Protein AF-A0A7S3BNF1-F1 (afdb_monomer)

Structure (mmCIF, N/CA/C/O backbone):
data_AF-A0A7S3BNF1-F1
#
_entry.id   AF-A0A7S3BNF1-F1
#
loop_
_atom_site.group_PDB
_atom_site.id
_atom_site.type_symbol
_atom_site.label_atom_id
_atom_site.label_alt_id
_atom_site.label_comp_id
_atom_site.label_asym_id
_atom_site.label_entity_id
_atom_site.label_seq_id
_atom_site.pdbx_PDB_ins_code
_atom_site.Cartn_x
_atom_site.Cartn_y
_atom_site.Cartn_z
_atom_site.occupancy
_atom_site.B_iso_or_equiv
_atom_site.auth_seq_id
_atom_site.auth_comp_id
_atom_site.auth_asym_id
_atom_site.auth_atom_id
_atom_site.pdbx_PDB_model_num
ATOM 1 N N . SER A 1 1 ? 33.598 -40.759 -94.197 1.00 35.31 1 SER A N 1
ATOM 2 C CA . SER A 1 1 ? 33.383 -41.462 -92.916 1.00 35.31 1 SER A CA 1
ATOM 3 C C . SER A 1 1 ? 34.135 -40.706 -91.836 1.00 35.31 1 SER A C 1
ATOM 5 O O . SER A 1 1 ? 35.304 -40.443 -92.070 1.00 35.31 1 SER A O 1
ATOM 7 N N . LYS A 1 2 ? 33.430 -40.057 -90.890 1.00 39.25 2 LYS A N 1
ATOM 8 C CA . LYS A 1 2 ? 33.251 -40.501 -89.479 1.00 39.25 2 LYS A CA 1
ATOM 9 C C . LYS A 1 2 ? 34.610 -40.670 -88.780 1.00 39.25 2 LYS A C 1
ATOM 11 O O . LYS A 1 2 ? 35.411 -41.442 -89.279 1.00 39.25 2 LYS A O 1
ATOM 16 N N . ASP A 1 3 ? 34.979 -40.002 -87.692 1.00 37.88 3 ASP A N 1
ATOM 17 C CA . ASP A 1 3 ? 34.283 -39.672 -86.439 1.00 37.88 3 ASP A CA 1
ATOM 18 C C . ASP A 1 3 ? 35.285 -38.795 -85.632 1.00 37.88 3 ASP A C 1
ATOM 20 O O . ASP A 1 3 ? 36.490 -39.018 -85.738 1.00 37.88 3 ASP A O 1
ATOM 24 N N . GLY A 1 4 ? 34.874 -37.779 -84.870 1.00 33.75 4 GLY A N 1
ATOM 25 C CA . GLY A 1 4 ? 35.009 -37.869 -83.409 1.00 33.75 4 GLY A CA 1
ATOM 26 C C . GLY A 1 4 ? 35.624 -36.613 -82.762 1.00 33.75 4 GLY A C 1
ATOM 27 O O . GLY A 1 4 ? 36.724 -36.188 -83.100 1.00 33.75 4 GLY A O 1
ATOM 28 N N . GLU A 1 5 ? 34.869 -36.032 -81.832 1.00 44.78 5 GLU A N 1
ATOM 29 C CA . GLU A 1 5 ? 35.161 -34.878 -80.973 1.00 44.78 5 GLU A CA 1
ATOM 30 C C . GLU A 1 5 ? 36.490 -34.926 -80.203 1.00 44.78 5 GLU A C 1
ATOM 32 O O . GLU A 1 5 ? 36.938 -35.986 -79.770 1.00 44.78 5 GLU A O 1
ATOM 37 N N . ARG A 1 6 ? 37.016 -33.728 -79.896 1.00 42.75 6 ARG A N 1
ATOM 38 C CA . ARG A 1 6 ? 37.428 -33.314 -78.537 1.00 42.75 6 ARG A CA 1
ATOM 39 C C . ARG A 1 6 ? 37.666 -31.803 -78.506 1.00 42.75 6 ARG A C 1
ATOM 41 O O . ARG A 1 6 ? 38.732 -31.312 -78.865 1.00 42.75 6 ARG A O 1
ATOM 48 N N . HIS A 1 7 ? 36.654 -31.057 -78.070 1.00 43.31 7 HIS A N 1
ATOM 49 C CA . HIS A 1 7 ? 36.826 -29.669 -77.655 1.00 43.31 7 HIS A CA 1
ATOM 50 C C . HIS A 1 7 ? 37.509 -29.663 -76.282 1.00 43.31 7 HIS A C 1
ATOM 52 O O . HIS A 1 7 ? 36.915 -30.080 -75.290 1.00 43.31 7 HIS A O 1
ATOM 58 N N . PHE A 1 8 ? 38.759 -29.210 -76.215 1.00 41.44 8 PHE A N 1
ATOM 59 C CA . PHE A 1 8 ? 39.411 -28.918 -74.942 1.00 41.44 8 PHE A CA 1
ATOM 60 C C . PHE A 1 8 ? 38.988 -27.515 -74.505 1.00 41.44 8 PHE A C 1
ATOM 62 O O . PHE A 1 8 ? 39.508 -26.517 -74.998 1.00 41.44 8 PHE A O 1
ATOM 69 N N . ALA A 1 9 ? 38.017 -27.435 -73.596 1.00 44.41 9 ALA A N 1
ATOM 70 C CA . ALA A 1 9 ? 37.792 -26.219 -72.833 1.00 44.41 9 ALA A CA 1
ATOM 71 C C . ALA A 1 9 ? 38.945 -26.084 -71.832 1.00 44.41 9 ALA A C 1
ATOM 73 O O . ALA A 1 9 ? 39.075 -26.889 -70.910 1.00 44.41 9 ALA A O 1
ATOM 74 N N . VAL A 1 10 ? 39.802 -25.084 -72.031 1.00 41.88 10 VAL A N 1
ATOM 75 C CA . VAL A 1 10 ? 40.739 -24.640 -70.998 1.00 41.88 10 VAL A CA 1
ATOM 76 C C . VAL A 1 10 ? 39.886 -24.054 -69.874 1.00 41.88 10 VAL A C 1
ATOM 78 O O . VAL A 1 10 ? 39.426 -22.917 -69.965 1.00 41.88 10 VAL A O 1
ATOM 81 N N . LEU A 1 11 ? 39.614 -24.855 -68.842 1.00 43.41 11 LEU A N 1
ATOM 82 C CA . LEU A 1 11 ? 39.139 -24.348 -67.561 1.00 43.41 11 LEU A CA 1
ATOM 83 C C . LEU A 1 11 ? 40.261 -23.475 -66.996 1.00 43.41 11 LEU A C 1
ATOM 85 O O . LEU A 1 11 ? 41.259 -23.981 -66.489 1.00 43.41 11 LEU A O 1
ATOM 89 N N . LEU A 1 12 ? 40.116 -22.160 -67.151 1.00 50.16 12 LEU A N 1
ATOM 90 C CA . LEU A 1 12 ? 40.845 -21.202 -66.335 1.00 50.16 12 LEU A CA 1
ATOM 91 C C . LEU A 1 12 ? 40.464 -21.486 -64.883 1.00 50.16 12 LEU A C 1
ATOM 93 O O . LEU A 1 12 ? 39.298 -21.355 -64.507 1.00 50.16 12 LEU A O 1
ATOM 97 N N . ASP A 1 13 ? 41.452 -21.927 -64.112 1.00 50.56 13 ASP A N 1
ATOM 98 C CA . ASP A 1 13 ? 41.363 -22.052 -62.663 1.00 50.56 13 ASP A CA 1
ATOM 99 C C . ASP A 1 13 ? 40.776 -20.742 -62.099 1.00 50.56 13 ASP A C 1
ATOM 101 O O . ASP A 1 13 ? 41.213 -19.660 -62.522 1.00 50.56 13 ASP A O 1
ATOM 105 N N . PRO A 1 14 ? 39.758 -20.779 -61.219 1.00 53.38 14 PRO A N 1
ATOM 106 C CA . PRO A 1 14 ? 39.259 -19.569 -60.590 1.00 53.38 14 PRO A CA 1
ATOM 107 C C . PRO A 1 14 ? 40.427 -18.897 -59.872 1.00 53.38 14 PRO A C 1
ATOM 109 O O . PRO A 1 14 ? 41.018 -19.477 -58.962 1.00 53.38 14 PRO A O 1
ATOM 112 N N . GLY A 1 15 ? 40.773 -17.677 -60.290 1.00 50.81 15 GLY A N 1
ATOM 113 C CA . GLY A 1 15 ? 41.781 -16.890 -59.592 1.00 50.81 15 GLY A CA 1
ATOM 114 C C . GLY A 1 15 ? 41.461 -16.849 -58.091 1.00 50.81 15 GLY A C 1
ATOM 115 O O . GLY A 1 15 ? 40.277 -16.819 -57.730 1.00 50.81 15 GLY A O 1
ATOM 116 N N . PRO A 1 16 ? 42.479 -16.882 -57.212 1.00 61.06 16 PRO A N 1
ATOM 117 C CA . PRO A 1 16 ? 42.259 -16.884 -55.774 1.00 61.06 16 PRO A CA 1
ATOM 118 C C . PRO A 1 16 ? 41.326 -15.729 -55.384 1.00 61.06 16 PRO A C 1
ATOM 120 O O . PRO A 1 16 ? 41.409 -14.652 -55.987 1.00 61.06 16 PRO A O 1
ATOM 123 N N . PRO A 1 17 ? 40.423 -15.938 -54.406 1.00 63.03 17 PRO A N 1
ATOM 124 C CA . PRO A 1 17 ? 39.493 -14.904 -53.985 1.00 63.03 17 PRO A CA 1
ATOM 125 C C . PRO A 1 17 ? 40.268 -13.628 -53.630 1.00 63.03 17 PRO A C 1
ATOM 127 O O . PRO A 1 17 ? 41.373 -13.720 -53.080 1.00 63.03 17 PRO A O 1
ATOM 130 N N . PRO A 1 18 ? 39.724 -12.438 -53.950 1.00 68.56 18 PRO A N 1
ATOM 131 C CA . PRO A 1 18 ? 40.373 -11.186 -53.600 1.00 68.56 18 PRO A CA 1
ATOM 132 C C . PRO A 1 18 ? 40.682 -11.176 -52.096 1.00 68.56 18 PRO A C 1
ATOM 134 O O . PRO A 1 18 ? 39.874 -11.678 -51.306 1.00 68.56 18 PRO A O 1
ATOM 137 N N . PRO A 1 19 ? 41.844 -10.639 -51.682 1.00 67.56 19 PRO A N 1
ATOM 138 C CA . PRO A 1 19 ? 42.188 -10.569 -50.273 1.00 67.56 19 PRO A CA 1
ATOM 139 C C . PRO A 1 19 ? 41.071 -9.840 -49.510 1.00 67.56 19 PRO A C 1
ATOM 141 O O . PRO A 1 19 ? 40.537 -8.847 -50.016 1.00 67.56 19 PRO A O 1
ATOM 144 N N . PRO A 1 20 ? 40.694 -10.325 -48.314 1.00 65.31 20 PRO A N 1
ATOM 145 C CA . PRO A 1 20 ? 39.643 -9.706 -47.522 1.00 65.31 20 PRO A CA 1
ATOM 146 C C . PRO A 1 20 ? 39.976 -8.231 -47.288 1.00 65.31 20 PRO A C 1
ATOM 148 O O . PRO A 1 20 ? 41.118 -7.882 -46.978 1.00 65.31 20 PRO A O 1
ATOM 151 N N . HIS A 1 21 ? 38.976 -7.363 -47.468 1.00 58.91 21 HIS A N 1
ATOM 152 C CA . HIS A 1 21 ? 39.130 -5.933 -47.230 1.00 58.91 21 HIS A CA 1
ATOM 153 C C . HIS A 1 21 ? 39.711 -5.700 -45.826 1.00 58.91 21 HIS A C 1
ATOM 155 O O . HIS A 1 21 ? 39.229 -6.310 -44.865 1.00 58.91 21 HIS A O 1
ATOM 161 N N . PRO A 1 22 ? 40.729 -4.829 -45.678 1.00 61.38 22 PRO A N 1
ATOM 162 C CA . PRO A 1 22 ? 41.241 -4.492 -44.362 1.00 61.38 22 PRO A CA 1
ATOM 163 C C . PRO A 1 22 ? 40.111 -3.879 -43.523 1.00 61.38 22 PRO A C 1
ATOM 165 O O . PRO A 1 22 ? 39.296 -3.119 -44.059 1.00 61.38 22 PRO A O 1
ATOM 168 N N . PRO A 1 23 ? 40.044 -4.194 -42.218 1.00 55.22 23 PRO A N 1
ATOM 169 C CA . PRO A 1 23 ? 39.012 -3.653 -41.351 1.00 55.22 23 PRO A CA 1
ATOM 170 C C . PRO A 1 23 ? 39.066 -2.116 -41.352 1.00 55.22 23 PRO A C 1
ATOM 172 O O . PRO A 1 23 ? 40.158 -1.536 -41.441 1.00 55.22 23 PRO A O 1
ATOM 175 N N . PRO A 1 24 ? 37.909 -1.436 -41.262 1.00 52.25 24 PRO A N 1
ATOM 176 C CA . PRO A 1 24 ? 37.870 0.015 -41.166 1.00 52.25 24 PRO A CA 1
ATOM 177 C C . PRO A 1 24 ? 38.714 0.478 -39.976 1.00 52.25 24 PRO A C 1
ATOM 179 O O . PRO A 1 24 ? 38.681 -0.113 -38.895 1.00 52.25 24 PRO A O 1
ATOM 182 N N . ARG A 1 25 ? 39.512 1.531 -40.191 1.00 49.78 25 ARG A N 1
ATOM 183 C CA . ARG A 1 25 ? 40.350 2.104 -39.131 1.00 49.78 25 ARG A CA 1
ATOM 184 C C . ARG A 1 25 ? 39.442 2.603 -38.000 1.00 49.78 25 ARG A C 1
ATOM 186 O O . ARG A 1 25 ? 38.430 3.238 -38.301 1.00 49.78 25 ARG A O 1
ATOM 193 N N . PRO A 1 26 ? 39.795 2.362 -36.726 1.00 52.53 26 PRO A N 1
ATOM 194 C CA . PRO A 1 26 ? 39.021 2.889 -35.615 1.00 52.53 26 PRO A CA 1
ATOM 195 C C . PRO A 1 26 ? 38.987 4.427 -35.676 1.00 52.53 26 PRO A C 1
ATOM 197 O O . PRO A 1 26 ? 39.979 5.048 -36.082 1.00 52.53 26 PRO A O 1
ATOM 200 N N . PRO A 1 27 ? 37.859 5.057 -35.305 1.00 52.62 27 PRO A N 1
ATOM 201 C CA . PRO A 1 27 ? 37.751 6.508 -35.246 1.00 52.62 27 PRO A CA 1
ATOM 202 C C . PRO A 1 27 ? 38.826 7.089 -34.316 1.00 52.62 27 PRO A C 1
ATOM 204 O O . PRO A 1 27 ? 39.094 6.568 -33.238 1.00 52.62 27 PRO A O 1
ATOM 207 N N . ARG A 1 28 ? 3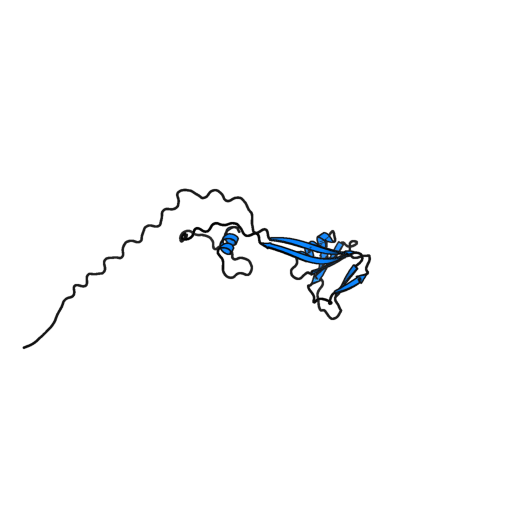9.466 8.177 -34.763 1.00 52.09 28 ARG A N 1
ATOM 208 C CA . ARG A 1 28 ? 40.627 8.808 -34.105 1.00 52.09 28 ARG A CA 1
ATOM 209 C C . ARG A 1 28 ? 40.316 9.492 -32.772 1.00 52.09 28 ARG A C 1
ATOM 211 O O . ARG A 1 28 ? 41.254 9.871 -32.079 1.00 52.09 28 ARG A O 1
ATOM 218 N N . ASN A 1 29 ? 39.042 9.649 -32.427 1.00 49.47 29 ASN A N 1
ATOM 219 C CA . ASN A 1 29 ? 38.628 10.354 -31.224 1.00 49.47 29 ASN A CA 1
ATOM 220 C C . ASN A 1 29 ? 37.922 9.381 -30.277 1.00 49.47 29 ASN A C 1
ATOM 222 O O . ASN A 1 29 ? 36.912 8.795 -30.681 1.00 49.47 29 ASN A O 1
ATOM 226 N N . PRO A 1 30 ? 38.412 9.206 -29.036 1.00 52.94 30 PRO A N 1
ATOM 227 C CA . PRO A 1 30 ? 37.603 8.580 -28.007 1.00 52.94 30 PRO A CA 1
ATOM 228 C C . PRO A 1 30 ? 36.340 9.434 -27.806 1.00 52.94 30 PRO A C 1
ATOM 230 O O . PRO A 1 30 ? 36.432 10.668 -27.842 1.00 52.94 30 PRO A O 1
ATOM 233 N N . PRO A 1 31 ? 35.158 8.818 -27.637 1.00 52.66 31 PRO A N 1
ATOM 234 C CA . PRO A 1 31 ? 33.967 9.564 -27.272 1.00 52.66 31 PRO A CA 1
ATOM 235 C C . PRO A 1 31 ? 34.227 10.326 -25.960 1.00 52.66 31 PRO A C 1
ATOM 237 O O . PRO A 1 31 ? 34.982 9.838 -25.111 1.00 52.66 31 PRO A O 1
ATOM 240 N N . PRO A 1 32 ? 33.651 11.530 -25.789 1.00 49.31 32 PRO A N 1
ATOM 241 C CA . PRO A 1 32 ? 33.735 12.252 -24.526 1.00 49.31 32 PRO A CA 1
ATOM 242 C C . PRO A 1 32 ? 33.240 11.363 -23.371 1.00 49.31 32 PRO A C 1
ATOM 244 O O . PRO A 1 32 ? 32.378 10.507 -23.593 1.00 49.31 32 PRO A O 1
ATOM 247 N N . PRO A 1 33 ? 33.780 11.531 -22.148 1.00 43.16 33 PRO A N 1
ATOM 248 C CA . PRO A 1 33 ? 33.353 10.747 -20.998 1.00 43.16 33 PRO A CA 1
ATOM 249 C C . PRO A 1 33 ? 31.843 10.898 -20.807 1.00 43.16 33 PRO A C 1
ATOM 251 O O . PRO A 1 33 ? 31.310 12.010 -20.823 1.00 43.16 33 PRO A O 1
ATOM 254 N N . LEU A 1 34 ? 31.165 9.758 -20.672 1.00 45.84 34 LEU A N 1
ATOM 255 C CA . LEU A 1 34 ? 29.726 9.690 -20.452 1.00 45.84 34 LEU A CA 1
ATOM 256 C C . LEU A 1 34 ? 29.359 10.496 -19.191 1.00 45.84 34 LEU A C 1
ATOM 258 O O . LEU A 1 34 ? 30.054 10.372 -18.176 1.00 45.84 34 LEU A O 1
ATOM 262 N N . PRO A 1 35 ? 28.289 11.313 -19.223 1.00 41.09 35 PRO A N 1
ATOM 263 C CA . PRO A 1 35 ? 27.740 11.912 -18.015 1.00 41.09 35 PRO A CA 1
ATOM 264 C C . PRO A 1 35 ? 27.411 10.814 -17.002 1.00 41.09 35 PRO A C 1
ATOM 266 O O . PRO A 1 35 ? 26.814 9.797 -17.349 1.00 41.09 35 PRO A O 1
ATOM 269 N N . ALA A 1 36 ? 27.813 11.017 -15.750 1.00 45.62 36 ALA A N 1
ATOM 270 C CA . ALA A 1 36 ? 27.543 10.073 -14.680 1.00 45.62 36 ALA A CA 1
ATOM 271 C C . ALA A 1 36 ? 26.027 9.914 -14.451 1.00 45.62 36 ALA A C 1
ATOM 273 O O . ALA A 1 36 ? 25.341 10.878 -14.120 1.00 45.62 36 ALA A O 1
ATOM 274 N N . ALA A 1 37 ? 25.565 8.671 -14.592 1.00 50.62 37 ALA A N 1
ATOM 275 C CA . ALA A 1 37 ? 24.401 8.065 -13.951 1.00 50.62 37 ALA A CA 1
ATOM 276 C C . ALA A 1 37 ? 23.071 8.842 -14.010 1.00 50.62 37 ALA A C 1
ATOM 278 O O . ALA A 1 37 ? 22.697 9.557 -13.079 1.00 50.62 37 ALA A O 1
ATOM 279 N N . LEU A 1 38 ? 22.266 8.547 -15.031 1.00 48.94 38 LEU A N 1
ATOM 280 C CA . LEU A 1 38 ? 20.809 8.653 -14.946 1.00 48.94 38 LEU A CA 1
ATOM 281 C C . LEU A 1 38 ? 20.191 7.356 -15.468 1.00 48.94 38 LEU A C 1
ATOM 283 O O . LEU A 1 38 ? 19.560 7.331 -16.521 1.00 48.94 38 LEU A O 1
ATOM 287 N N . GLY A 1 39 ? 20.372 6.300 -14.669 1.00 41.31 39 GLY A N 1
ATOM 288 C CA . GLY A 1 39 ? 19.639 5.047 -14.805 1.00 41.31 39 GLY A CA 1
ATOM 289 C C . GLY A 1 39 ? 18.139 5.266 -14.919 1.00 41.31 39 GLY A C 1
ATOM 290 O O . GLY A 1 39 ? 17.627 6.321 -14.539 1.00 41.31 39 GLY A O 1
ATOM 291 N N . ILE A 1 40 ? 17.433 4.245 -15.411 1.00 42.34 40 ILE A N 1
ATOM 292 C CA . ILE A 1 40 ? 15.967 4.193 -15.447 1.00 42.34 40 ILE A CA 1
ATOM 293 C C . ILE A 1 40 ? 15.430 4.523 -14.048 1.00 42.34 40 ILE A C 1
ATOM 295 O O . ILE A 1 40 ? 15.322 3.657 -13.177 1.00 42.34 40 ILE A O 1
ATOM 299 N N . LYS A 1 41 ? 15.088 5.791 -13.818 1.00 45.00 41 LYS A N 1
ATOM 300 C CA . LYS A 1 41 ? 14.344 6.215 -12.641 1.00 45.00 41 LYS A CA 1
ATOM 301 C C . LYS A 1 41 ? 12.907 5.830 -12.922 1.00 45.00 41 LYS A C 1
ATOM 303 O O . LYS A 1 41 ? 12.193 6.551 -13.617 1.00 45.00 41 LYS A O 1
ATOM 308 N N . SER A 1 42 ? 12.535 4.648 -12.439 1.00 47.03 42 SER A N 1
ATOM 309 C CA . SER A 1 42 ? 11.132 4.298 -12.258 1.00 47.03 42 SER A CA 1
ATOM 310 C C . SER A 1 42 ? 10.639 5.170 -11.109 1.00 47.03 42 SER A C 1
ATOM 312 O O . SER A 1 42 ? 10.831 4.825 -9.944 1.00 47.03 42 SER A O 1
ATOM 314 N N . ASP A 1 43 ? 10.127 6.356 -11.433 1.00 53.34 43 ASP A N 1
ATOM 315 C CA . ASP A 1 43 ? 9.489 7.212 -10.438 1.00 53.34 43 ASP A CA 1
ATOM 316 C C . ASP A 1 43 ? 8.089 6.642 -10.219 1.00 53.34 43 ASP A C 1
ATOM 318 O O . ASP A 1 43 ? 7.184 6.809 -11.044 1.00 53.34 43 ASP A O 1
ATOM 322 N N . THR A 1 44 ? 7.980 5.803 -9.190 1.00 57.31 44 THR A N 1
ATOM 323 C CA . THR A 1 44 ? 6.726 5.153 -8.818 1.00 57.31 44 THR A CA 1
ATOM 324 C C . THR A 1 44 ? 6.054 6.076 -7.821 1.00 57.31 44 THR A C 1
ATOM 326 O O . THR A 1 44 ? 6.416 6.099 -6.646 1.00 57.31 44 THR A O 1
ATOM 329 N N . HIS A 1 45 ? 5.098 6.870 -8.297 1.00 69.38 45 HIS A N 1
ATOM 330 C CA . HIS A 1 45 ? 4.296 7.701 -7.408 1.00 69.38 45 HIS A CA 1
ATOM 331 C C . HIS A 1 45 ? 3.291 6.806 -6.681 1.00 69.38 45 HIS A C 1
ATOM 333 O O . HIS A 1 45 ? 2.303 6.355 -7.270 1.00 69.38 45 HIS A O 1
ATOM 3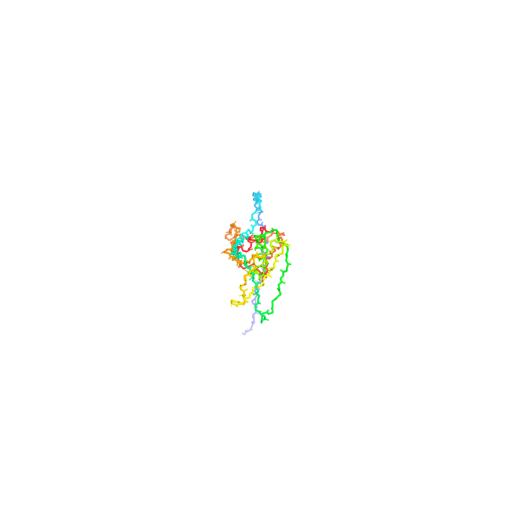39 N N . ILE A 1 46 ? 3.608 6.512 -5.419 1.00 83.12 46 ILE A N 1
ATOM 340 C CA . ILE A 1 46 ? 2.746 5.799 -4.481 1.00 83.12 46 ILE A CA 1
ATOM 341 C C . ILE A 1 46 ? 1.931 6.857 -3.742 1.00 83.12 46 ILE A C 1
ATOM 343 O O . ILE A 1 46 ? 2.462 7.573 -2.893 1.00 83.12 46 ILE A O 1
ATOM 347 N N . ASP A 1 47 ? 0.652 6.951 -4.081 1.00 86.38 47 ASP A N 1
ATOM 348 C CA . ASP A 1 47 ? -0.317 7.743 -3.337 1.00 86.38 47 ASP A CA 1
ATOM 349 C C . ASP A 1 47 ? -1.148 6.801 -2.464 1.00 86.38 47 ASP A C 1
ATOM 351 O O . ASP A 1 47 ? -1.473 5.690 -2.881 1.00 86.38 47 ASP A O 1
ATOM 355 N N . CYS A 1 48 ? -1.515 7.230 -1.259 1.00 91.00 48 CYS A N 1
ATOM 356 C CA . CYS A 1 48 ? -2.391 6.454 -0.385 1.00 91.00 48 CYS A CA 1
ATOM 357 C C . CYS A 1 48 ? -3.562 7.296 0.094 1.00 91.00 48 CYS A C 1
ATOM 359 O O . CYS A 1 48 ? -3.407 8.465 0.448 1.00 91.00 48 CYS A O 1
ATOM 361 N N . GLU A 1 49 ? -4.732 6.673 0.109 1.00 94.00 49 GLU A N 1
ATOM 362 C CA . GLU A 1 49 ? -5.913 7.195 0.778 1.00 94.00 49 GLU A CA 1
ATOM 363 C C . GLU A 1 49 ? -5.950 6.624 2.193 1.00 94.00 49 GLU A C 1
ATOM 365 O O . GLU A 1 49 ? -5.831 5.411 2.361 1.00 94.00 49 GLU A O 1
ATOM 370 N N . PHE A 1 50 ? -6.075 7.493 3.194 1.00 94.75 50 PHE A N 1
ATOM 371 C CA . PHE A 1 50 ? -6.069 7.114 4.604 1.00 94.75 50 PHE A CA 1
ATOM 372 C C . PHE A 1 50 ? -7.469 7.247 5.196 1.00 94.75 50 PHE A C 1
ATOM 374 O O . PHE A 1 50 ? -8.182 8.215 4.930 1.00 94.75 50 PHE A O 1
ATOM 381 N N . PHE A 1 51 ? -7.827 6.285 6.036 1.00 95.38 51 PHE A N 1
ATOM 382 C CA . PHE A 1 51 ? -9.078 6.218 6.771 1.00 95.38 51 PHE A CA 1
ATOM 383 C C . PHE A 1 51 ? -8.734 6.133 8.259 1.00 95.38 51 PHE A C 1
ATOM 385 O O . PHE A 1 51 ? -8.344 5.077 8.761 1.00 95.38 51 PHE A O 1
ATOM 392 N N . GLU A 1 52 ? -8.821 7.267 8.952 1.00 94.56 52 GLU A N 1
ATOM 393 C CA . GLU A 1 52 ? -8.613 7.325 10.401 1.00 94.56 52 GLU A CA 1
ATOM 394 C C . GLU A 1 52 ? -9.697 6.533 11.141 1.00 94.56 52 GLU A C 1
ATOM 396 O O . GLU A 1 52 ? -10.804 6.334 10.630 1.00 94.56 52 GLU A O 1
ATOM 401 N N . GLU A 1 53 ? -9.359 6.062 12.341 1.00 94.88 53 GLU A N 1
ATOM 402 C CA . GLU A 1 53 ? -10.257 5.308 13.221 1.00 94.88 53 GLU A CA 1
ATOM 403 C C . GLU A 1 53 ? -10.940 4.117 12.522 1.00 94.88 53 GLU A C 1
ATOM 405 O O . GLU A 1 53 ? -12.106 3.788 12.777 1.00 94.88 53 GLU A O 1
ATOM 410 N N . THR A 1 54 ? -10.215 3.482 11.600 1.00 95.50 54 THR A N 1
ATOM 411 C CA . THR A 1 54 ? -10.728 2.433 10.720 1.00 95.50 54 THR A CA 1
ATOM 412 C C . THR A 1 54 ? -9.783 1.241 10.710 1.00 95.50 54 THR A C 1
ATOM 414 O O . THR A 1 54 ? -8.561 1.385 10.673 1.00 95.50 54 THR A O 1
ATOM 417 N N . ASP A 1 55 ? -10.368 0.050 10.709 1.00 94.38 55 ASP A N 1
ATOM 418 C CA . ASP A 1 55 ? -9.704 -1.230 10.505 1.00 94.38 55 ASP A CA 1
ATOM 419 C C . ASP A 1 55 ? -10.230 -1.884 9.223 1.00 94.38 55 ASP A C 1
ATOM 421 O O . ASP A 1 55 ? -11.434 -1.851 8.938 1.00 94.38 55 ASP A O 1
ATOM 425 N N . PHE A 1 56 ? -9.326 -2.473 8.442 1.00 93.56 56 PHE A N 1
ATOM 426 C CA . PHE A 1 56 ? -9.678 -3.289 7.289 1.00 93.56 56 PHE A CA 1
ATOM 427 C C . PHE A 1 56 ? -9.482 -4.758 7.628 1.00 93.56 56 PHE A C 1
ATOM 429 O O . PHE A 1 56 ? -8.374 -5.219 7.877 1.00 93.56 56 PHE A O 1
ATOM 436 N N . SER A 1 57 ? -10.575 -5.501 7.545 1.00 90.62 57 SER A N 1
ATOM 437 C CA . SER A 1 57 ? -10.598 -6.943 7.733 1.00 90.62 57 SER A CA 1
ATOM 438 C C . SER A 1 57 ? -11.082 -7.620 6.455 1.00 90.62 57 SER A C 1
ATOM 440 O O . SER A 1 57 ? -11.955 -7.107 5.758 1.00 90.62 57 SER A O 1
ATOM 442 N N . LEU A 1 58 ? -10.560 -8.797 6.140 1.00 89.56 58 LEU A N 1
ATOM 443 C CA . LEU A 1 58 ? -11.068 -9.623 5.048 1.00 89.56 58 LEU A CA 1
ATOM 444 C C . LEU A 1 58 ? -12.287 -10.434 5.494 1.00 89.56 58 LEU A C 1
ATOM 446 O O . LEU A 1 58 ? -12.393 -10.856 6.648 1.00 89.56 58 LEU A O 1
ATOM 450 N N . LYS A 1 59 ? -13.220 -10.677 4.569 1.00 88.56 59 LYS A N 1
ATOM 451 C CA . LYS A 1 59 ? -14.317 -11.627 4.797 1.00 88.56 59 LYS A CA 1
ATOM 452 C C . LYS A 1 59 ? -13.764 -13.023 5.090 1.00 88.56 59 LYS A C 1
ATOM 454 O O . LYS A 1 59 ? -12.800 -13.453 4.469 1.00 88.56 59 LYS A O 1
ATOM 459 N N . ALA A 1 60 ? -14.447 -13.761 5.965 1.00 80.81 60 ALA A N 1
ATOM 460 C CA . ALA A 1 60 ? -14.033 -15.096 6.416 1.00 80.81 60 ALA A CA 1
ATOM 461 C C . ALA A 1 60 ? -13.897 -16.149 5.295 1.00 80.81 60 ALA A C 1
ATOM 463 O O . ALA A 1 60 ? -13.279 -17.187 5.494 1.00 80.81 60 ALA A O 1
ATOM 464 N N . GLU A 1 61 ? -14.494 -15.896 4.133 1.00 81.56 61 GLU A N 1
ATOM 465 C CA . GLU A 1 61 ? -14.441 -16.753 2.942 1.00 81.56 61 GLU A CA 1
ATOM 466 C C . GLU A 1 61 ? -13.202 -16.518 2.061 1.00 81.56 61 GLU A C 1
ATOM 468 O O . GLU A 1 61 ? -13.004 -17.227 1.075 1.00 81.56 61 GLU A O 1
ATOM 473 N N . VAL A 1 62 ? -12.368 -15.532 2.403 1.00 83.38 62 VAL A N 1
ATOM 474 C CA . VAL A 1 62 ? -11.147 -15.194 1.670 1.00 83.38 62 VAL A CA 1
ATOM 475 C C . VAL A 1 62 ? -9.940 -15.765 2.404 1.00 83.38 62 VAL A C 1
ATOM 477 O O . VAL A 1 62 ? -9.539 -15.258 3.448 1.00 83.38 62 VAL A O 1
ATOM 480 N N . ASP A 1 63 ? -9.339 -16.801 1.821 1.00 76.56 63 ASP A N 1
ATOM 481 C CA . ASP A 1 63 ? -8.043 -17.328 2.252 1.00 76.56 63 ASP A CA 1
ATOM 482 C C . ASP A 1 63 ? -6.933 -16.388 1.768 1.00 76.56 63 ASP A C 1
AT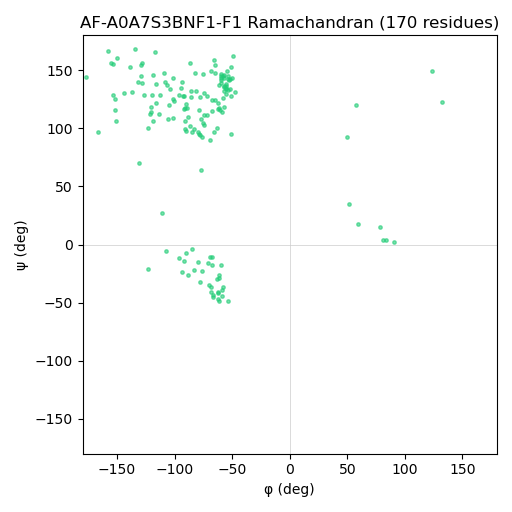OM 484 O O . ASP A 1 63 ? -6.461 -16.461 0.630 1.00 76.56 63 ASP A O 1
ATOM 488 N N . ALA A 1 64 ? -6.562 -15.444 2.623 1.00 78.25 64 ALA A N 1
ATOM 489 C CA . ALA A 1 64 ? -5.511 -14.478 2.360 1.00 78.25 64 ALA A CA 1
ATOM 490 C C . ALA A 1 64 ? -4.642 -14.309 3.603 1.00 78.25 64 ALA A C 1
ATOM 492 O O . ALA A 1 64 ? -5.131 -14.115 4.715 1.00 78.25 64 ALA A O 1
ATOM 493 N N . GLU A 1 65 ? -3.334 -14.384 3.388 1.00 80.44 65 GLU A N 1
ATOM 494 C CA . GLU A 1 65 ? -2.346 -14.238 4.445 1.00 80.44 65 GLU A CA 1
ATOM 495 C C . GLU A 1 65 ? -1.975 -12.762 4.588 1.00 80.44 65 GLU A C 1
ATOM 497 O O . GLU A 1 65 ? -1.455 -12.140 3.656 1.00 80.44 65 GLU A O 1
ATOM 502 N N . TYR A 1 66 ? -2.266 -12.202 5.760 1.00 86.12 66 TYR A N 1
ATOM 503 C CA . TYR A 1 66 ? -1.767 -10.891 6.149 1.00 86.12 66 TYR A CA 1
ATOM 504 C C . TYR A 1 66 ? -0.260 -10.958 6.371 1.00 86.12 66 TYR A C 1
ATOM 506 O O . TYR A 1 66 ? 0.273 -11.983 6.798 1.00 86.12 66 TYR A O 1
ATOM 514 N N . ALA A 1 67 ? 0.431 -9.853 6.112 1.00 87.81 67 ALA A N 1
ATOM 515 C CA . ALA A 1 67 ? 1.839 -9.744 6.453 1.00 87.81 67 ALA A CA 1
ATOM 516 C C . ALA A 1 67 ? 2.076 -8.586 7.414 1.00 87.81 67 ALA A C 1
ATOM 518 O O . ALA A 1 67 ? 1.880 -7.427 7.048 1.00 87.81 67 ALA A O 1
ATOM 519 N N . ASP A 1 68 ? 2.570 -8.912 8.602 1.00 91.69 68 ASP A N 1
ATOM 520 C CA . ASP A 1 68 ? 2.888 -7.927 9.627 1.00 91.69 68 ASP A CA 1
ATOM 521 C C . ASP A 1 68 ? 4.298 -7.376 9.427 1.00 91.69 68 ASP A C 1
ATOM 523 O O . ASP A 1 68 ? 5.274 -8.109 9.240 1.00 91.69 68 ASP A O 1
ATOM 527 N N . MET A 1 69 ? 4.400 -6.056 9.474 1.00 92.44 69 MET A N 1
ATOM 528 C CA . MET A 1 69 ? 5.625 -5.287 9.323 1.00 92.44 69 MET A CA 1
ATOM 529 C C . MET A 1 69 ? 5.694 -4.217 10.413 1.00 92.44 69 MET A C 1
ATOM 531 O O . MET A 1 69 ? 4.713 -3.921 11.092 1.00 92.44 69 MET A O 1
ATOM 535 N N . GLN A 1 70 ? 6.862 -3.601 10.555 1.00 95.25 70 GLN A N 1
ATOM 536 C CA . GLN A 1 70 ? 7.056 -2.439 11.417 1.00 95.25 70 GLN A CA 1
ATOM 537 C C . GLN A 1 70 ? 7.145 -1.170 10.572 1.00 95.25 70 GLN A C 1
ATOM 539 O O . GLN A 1 70 ? 7.846 -1.152 9.557 1.00 95.25 70 GLN A O 1
ATOM 544 N N . ALA A 1 71 ? 6.430 -0.124 10.984 1.00 94.19 71 ALA A N 1
ATOM 545 C CA . ALA A 1 71 ? 6.419 1.170 10.315 1.00 94.19 71 ALA A CA 1
ATOM 546 C C . ALA A 1 71 ? 6.316 2.321 11.326 1.00 94.19 71 ALA A C 1
ATOM 548 O O . ALA A 1 71 ? 5.425 2.374 12.167 1.00 94.19 71 ALA A O 1
ATOM 549 N N . ASP A 1 72 ? 7.188 3.316 11.198 1.00 91.19 72 ASP A N 1
ATOM 550 C CA . ASP A 1 72 ? 7.210 4.452 12.133 1.00 91.19 72 ASP A CA 1
ATOM 551 C C . ASP A 1 72 ? 6.002 5.395 11.980 1.00 91.19 72 ASP A C 1
ATOM 553 O O . ASP A 1 72 ? 5.754 6.224 12.849 1.00 91.19 72 ASP A O 1
ATOM 557 N N . SER A 1 73 ? 5.273 5.296 10.863 1.00 93.56 73 SER A N 1
ATOM 558 C C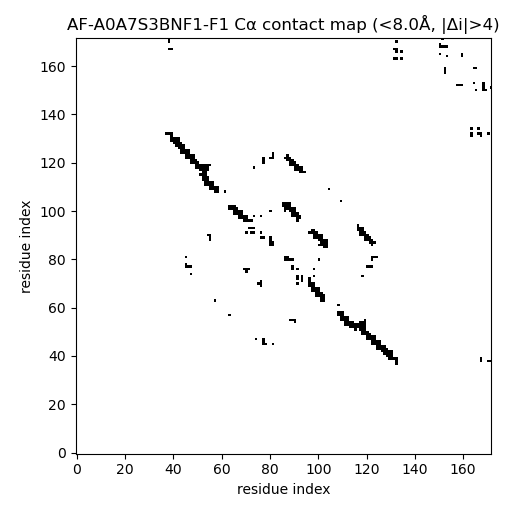A . SER A 1 73 ? 4.072 6.086 10.566 1.00 93.56 73 SER A CA 1
ATOM 559 C C . SER A 1 73 ? 3.183 5.392 9.534 1.00 93.56 73 SER A C 1
ATOM 561 O O . SER A 1 73 ? 3.633 4.514 8.788 1.00 93.56 73 SER A O 1
ATOM 563 N N . GLU A 1 74 ? 1.949 5.867 9.400 1.00 91.69 74 GLU A N 1
ATOM 564 C CA . GLU A 1 74 ? 0.993 5.456 8.374 1.00 91.69 74 GLU A CA 1
ATOM 565 C C . GLU A 1 74 ? 1.543 5.682 6.956 1.00 91.69 74 GLU A C 1
ATOM 567 O O . GLU A 1 74 ? 1.370 4.845 6.070 1.00 91.69 74 GLU A O 1
ATOM 572 N N . LYS A 1 75 ? 2.302 6.767 6.743 1.00 92.88 75 LYS A N 1
ATOM 573 C CA . LYS A 1 75 ? 2.973 7.048 5.463 1.00 92.88 75 LYS A CA 1
ATOM 574 C C . LYS A 1 75 ? 4.092 6.056 5.165 1.00 92.88 75 LYS A C 1
ATOM 576 O O . LYS A 1 75 ? 4.284 5.676 4.010 1.00 92.88 75 LYS A O 1
ATOM 581 N N . HIS A 1 76 ? 4.823 5.626 6.191 1.00 93.19 76 HIS A N 1
ATOM 582 C CA . HIS A 1 76 ? 5.834 4.587 6.030 1.00 93.19 76 HIS A CA 1
ATOM 583 C C . HIS A 1 76 ? 5.160 3.247 5.680 1.00 93.19 76 HIS A C 1
ATOM 585 O O . HIS A 1 76 ? 5.568 2.604 4.715 1.00 93.19 76 HIS A O 1
ATOM 591 N N . CYS A 1 77 ? 4.063 2.889 6.356 1.00 94.50 77 CYS A N 1
ATOM 592 C CA . CYS A 1 77 ? 3.276 1.688 6.054 1.00 94.50 77 CYS A CA 1
ATOM 593 C C . CYS A 1 77 ? 2.737 1.690 4.608 1.00 94.50 77 CYS A C 1
ATOM 595 O O . CYS A 1 77 ? 2.910 0.720 3.869 1.00 94.50 77 CYS A O 1
ATOM 597 N N . CYS A 1 78 ? 2.205 2.829 4.158 1.00 93.44 78 CYS A N 1
ATOM 598 C CA . CYS A 1 78 ? 1.805 3.075 2.771 1.00 93.44 78 CYS A CA 1
ATOM 599 C C . CYS A 1 78 ? 2.938 2.802 1.764 1.00 93.44 78 CYS A C 1
ATOM 601 O O . CYS A 1 78 ? 2.740 2.089 0.781 1.00 93.44 78 CYS A O 1
ATOM 603 N N . SER A 1 79 ? 4.142 3.328 2.016 1.00 90.62 79 SER A N 1
ATOM 604 C CA . SER A 1 79 ? 5.309 3.112 1.149 1.00 90.62 79 SER A CA 1
ATOM 605 C C . SER A 1 79 ? 5.711 1.633 1.075 1.00 90.62 79 SER A C 1
ATOM 607 O O . SER A 1 79 ? 5.994 1.104 -0.004 1.00 90.62 79 SER A O 1
ATOM 609 N N . ILE A 1 80 ? 5.673 0.928 2.211 1.00 91.19 80 ILE A N 1
ATOM 610 C CA . ILE A 1 80 ? 5.945 -0.515 2.268 1.00 91.19 80 ILE A CA 1
ATOM 611 C C . ILE A 1 80 ? 4.910 -1.278 1.430 1.00 91.19 80 ILE A C 1
ATOM 613 O O . ILE A 1 80 ? 5.287 -2.115 0.611 1.00 91.19 80 ILE A O 1
ATOM 617 N N . CYS A 1 81 ? 3.619 -0.970 1.580 1.00 90.75 81 CYS A N 1
ATOM 618 C CA . CYS A 1 81 ? 2.576 -1.604 0.777 1.00 90.75 81 CYS A CA 1
ATOM 619 C C . CYS A 1 81 ? 2.764 -1.306 -0.719 1.00 90.75 81 CYS A C 1
ATOM 621 O O . CYS A 1 81 ? 2.817 -2.228 -1.525 1.00 90.75 81 CYS A O 1
ATOM 623 N N . GLY A 1 82 ? 2.980 -0.046 -1.106 1.00 88.19 82 GLY A N 1
ATOM 624 C CA . GLY A 1 82 ? 3.124 0.331 -2.516 1.00 88.19 82 GLY A CA 1
ATOM 625 C C . GLY A 1 82 ? 4.377 -0.204 -3.214 1.00 88.19 82 GLY A C 1
ATOM 626 O O . GLY A 1 82 ? 4.415 -0.254 -4.442 1.00 88.19 82 GLY A O 1
ATOM 627 N N . THR A 1 83 ? 5.389 -0.643 -2.462 1.00 85.06 83 THR A N 1
ATOM 628 C CA . THR A 1 83 ? 6.570 -1.330 -3.012 1.00 85.06 83 THR A CA 1
ATOM 629 C C . THR A 1 83 ? 6.425 -2.853 -3.036 1.00 85.06 83 THR A C 1
ATOM 631 O O . THR A 1 83 ? 7.185 -3.532 -3.734 1.00 85.06 83 THR A O 1
ATOM 634 N N . ARG A 1 84 ? 5.441 -3.416 -2.323 1.00 83.62 84 ARG A N 1
ATOM 635 C CA . ARG A 1 84 ? 5.193 -4.856 -2.268 1.00 83.62 84 ARG A CA 1
ATOM 636 C C . ARG A 1 84 ? 4.226 -5.275 -3.369 1.00 83.62 84 ARG A C 1
ATOM 638 O O . ARG A 1 84 ? 3.076 -4.849 -3.427 1.00 83.62 84 ARG A O 1
ATOM 645 N N . ALA A 1 85 ? 4.689 -6.178 -4.230 1.00 81.25 85 ALA A N 1
ATOM 646 C CA . ALA A 1 85 ? 3.850 -6.742 -5.277 1.00 81.25 85 ALA A CA 1
ATOM 647 C C . ALA A 1 85 ? 2.608 -7.413 -4.671 1.00 81.25 85 ALA A C 1
ATOM 649 O O . ALA A 1 85 ? 2.722 -8.284 -3.808 1.00 81.25 85 ALA A O 1
ATOM 650 N N . GLY A 1 86 ? 1.433 -7.002 -5.145 1.00 82.94 86 GLY A N 1
ATOM 651 C CA . GLY A 1 86 ? 0.161 -7.549 -4.692 1.00 82.94 86 GLY A CA 1
ATOM 652 C C . GLY A 1 86 ? -0.320 -7.018 -3.345 1.00 82.94 86 GLY A C 1
ATOM 653 O O . GLY A 1 86 ? -1.221 -7.632 -2.801 1.00 82.94 86 GLY A O 1
ATOM 654 N N . CYS A 1 87 ? 0.230 -5.927 -2.806 1.00 87.69 87 CYS A N 1
ATOM 655 C CA . CYS A 1 87 ? -0.392 -5.197 -1.700 1.00 87.69 87 CYS A CA 1
ATOM 656 C C . CYS A 1 87 ? -1.206 -4.026 -2.258 1.00 87.69 87 CYS A C 1
ATOM 658 O O . CYS A 1 87 ? -0.695 -3.245 -3.065 1.00 87.69 87 CYS A O 1
ATOM 660 N N . THR A 1 88 ? -2.466 -3.912 -1.849 1.00 89.81 88 THR A N 1
ATOM 661 C CA . THR A 1 88 ? -3.319 -2.763 -2.203 1.00 89.81 88 THR A CA 1
ATOM 662 C C . THR A 1 88 ? -3.874 -2.040 -1.005 1.00 89.81 88 THR A C 1
ATOM 664 O O . THR A 1 88 ? -4.226 -0.873 -1.126 1.00 89.81 88 THR A O 1
ATOM 667 N N . ASP A 1 89 ? -3.919 -2.695 0.146 1.00 93.75 89 ASP A N 1
ATOM 668 C CA . ASP A 1 89 ? -4.554 -2.171 1.336 1.00 93.75 89 ASP A CA 1
ATOM 669 C C . ASP A 1 89 ? -3.686 -2.496 2.552 1.00 93.75 89 ASP A C 1
ATOM 671 O O . ASP A 1 89 ? -2.908 -3.453 2.548 1.00 93.75 89 ASP A O 1
ATOM 675 N N . PHE A 1 90 ? -3.772 -1.674 3.589 1.00 95.25 90 PHE A N 1
ATOM 676 C CA . PHE A 1 90 ? -3.001 -1.851 4.812 1.00 95.25 90 PHE A CA 1
ATOM 677 C C . PHE A 1 90 ? -3.752 -1.313 6.029 1.00 95.25 90 PHE A C 1
ATOM 679 O O . PHE A 1 90 ? -4.648 -0.476 5.907 1.00 95.25 90 PHE A O 1
ATOM 686 N N . VAL A 1 91 ? -3.350 -1.773 7.210 1.00 97.12 91 VAL A N 1
ATOM 687 C CA . VAL A 1 91 ? -3.794 -1.250 8.505 1.00 97.12 91 VAL A CA 1
ATOM 688 C C . VAL A 1 91 ? -2.568 -0.903 9.333 1.00 97.12 91 VAL A C 1
ATOM 690 O O . VAL A 1 91 ? -1.656 -1.712 9.481 1.00 97.12 91 VAL A O 1
ATOM 693 N N . TYR A 1 92 ? -2.539 0.311 9.864 1.00 97.50 92 TYR A N 1
ATOM 694 C CA . TYR A 1 92 ? -1.479 0.807 10.723 1.00 97.50 92 TYR A CA 1
ATOM 695 C C . TYR A 1 92 ? -1.997 1.036 12.143 1.00 97.50 92 TYR A C 1
ATOM 697 O O . TYR A 1 92 ? -2.995 1.730 12.329 1.00 97.50 92 TYR A O 1
ATOM 705 N N . GLU A 1 93 ? -1.307 0.497 13.145 1.00 97.38 93 GLU A N 1
ATOM 706 C CA . GLU A 1 93 ? -1.567 0.764 14.561 1.00 97.38 93 GLU A CA 1
ATOM 707 C C . GLU A 1 93 ? -0.468 1.683 15.132 1.00 97.38 93 GLU A C 1
ATOM 709 O O . GLU A 1 93 ? 0.659 1.228 15.361 1.00 97.38 93 GLU A O 1
ATOM 714 N N . PRO A 1 94 ? -0.761 2.968 15.418 1.00 95.06 94 PRO A N 1
ATOM 715 C CA . PRO A 1 94 ? 0.246 3.922 15.887 1.00 95.06 94 PRO A CA 1
ATOM 716 C C . PRO A 1 94 ? 0.877 3.563 17.236 1.00 95.06 94 PRO A C 1
ATOM 718 O O . PRO A 1 94 ? 2.023 3.916 17.490 1.00 95.06 94 PRO A O 1
ATOM 721 N N . ALA A 1 95 ? 0.140 2.874 18.113 1.00 94.56 95 ALA A N 1
ATOM 722 C CA . ALA A 1 95 ? 0.610 2.552 19.461 1.00 94.56 95 ALA A CA 1
ATOM 723 C C . ALA A 1 95 ? 1.733 1.501 19.468 1.00 94.56 95 ALA A C 1
ATOM 725 O O . ALA A 1 95 ? 2.630 1.565 20.308 1.00 94.56 95 ALA A O 1
ATOM 726 N N . SER A 1 96 ? 1.679 0.536 18.548 1.00 95.31 96 SER A N 1
ATOM 727 C CA . SER A 1 96 ? 2.647 -0.564 18.443 1.00 95.31 96 SER A CA 1
ATOM 728 C C . SER A 1 96 ? 3.587 -0.436 17.242 1.00 95.31 96 SER A C 1
ATOM 730 O O . SER A 1 96 ? 4.495 -1.256 17.093 1.00 95.31 96 SER A O 1
ATOM 732 N N . HIS A 1 97 ? 3.358 0.567 16.387 1.00 95.50 97 HIS A N 1
ATOM 733 C CA . HIS A 1 97 ? 4.006 0.743 15.085 1.00 95.50 97 HIS A CA 1
ATOM 734 C C . HIS A 1 97 ? 3.785 -0.437 14.116 1.00 95.50 97 HIS A C 1
ATOM 736 O O . HIS A 1 97 ? 4.480 -0.572 13.105 1.00 95.50 97 HIS A O 1
ATOM 742 N N . THR A 1 98 ? 2.782 -1.277 14.386 1.00 96.12 98 THR A N 1
ATOM 743 C CA . THR A 1 98 ? 2.461 -2.434 13.549 1.00 96.12 98 THR A CA 1
ATOM 744 C C . THR A 1 98 ? 1.784 -1.983 12.260 1.00 96.12 98 THR A C 1
ATOM 746 O O . THR A 1 98 ? 0.828 -1.211 12.272 1.00 96.12 98 THR A O 1
ATOM 749 N N . CYS A 1 99 ? 2.287 -2.483 11.138 1.00 96.12 99 CYS A N 1
ATOM 750 C CA . CYS A 1 99 ? 1.766 -2.271 9.797 1.00 96.12 99 CYS A CA 1
ATOM 751 C C . CYS A 1 99 ? 1.361 -3.624 9.215 1.00 96.12 99 CYS A C 1
ATOM 753 O O . CYS A 1 99 ? 2.217 -4.429 8.850 1.00 96.12 99 CYS A O 1
ATOM 755 N N . VAL A 1 100 ? 0.062 -3.873 9.139 1.00 95.75 100 VAL A N 1
ATOM 756 C CA . VAL A 1 100 ? -0.511 -5.084 8.559 1.00 95.75 100 VAL A CA 1
ATOM 757 C C . VAL A 1 100 ? -0.767 -4.827 7.082 1.00 95.75 100 VAL A C 1
ATOM 759 O O . VAL A 1 100 ? -1.551 -3.952 6.718 1.00 95.75 100 VAL A O 1
ATOM 762 N N . LEU A 1 101 ? -0.102 -5.583 6.218 1.00 93.75 101 LEU A N 1
ATOM 763 C CA . LEU A 1 101 ? -0.277 -5.508 4.774 1.00 93.75 101 LEU A CA 1
ATOM 764 C C . LEU A 1 101 ? -1.338 -6.508 4.332 1.00 93.75 101 LEU A C 1
ATOM 766 O O . LEU A 1 101 ? -1.238 -7.702 4.630 1.00 93.75 101 LEU A O 1
ATOM 770 N N . ILE A 1 102 ? -2.319 -6.025 3.581 1.00 91.62 102 ILE A N 1
ATOM 771 C CA . ILE A 1 102 ? -3.412 -6.829 3.052 1.00 91.62 102 ILE A CA 1
ATOM 772 C C . ILE A 1 102 ? -3.112 -7.125 1.577 1.00 91.62 102 ILE A C 1
ATOM 774 O O . ILE A 1 102 ? -2.859 -6.199 0.792 1.00 91.62 102 ILE A O 1
ATOM 778 N N . PRO A 1 103 ? -3.107 -8.407 1.172 1.00 87.19 103 PRO A N 1
ATOM 779 C CA . PRO A 1 103 ? -2.911 -8.755 -0.223 1.00 87.19 103 PRO A CA 1
ATOM 780 C C . PRO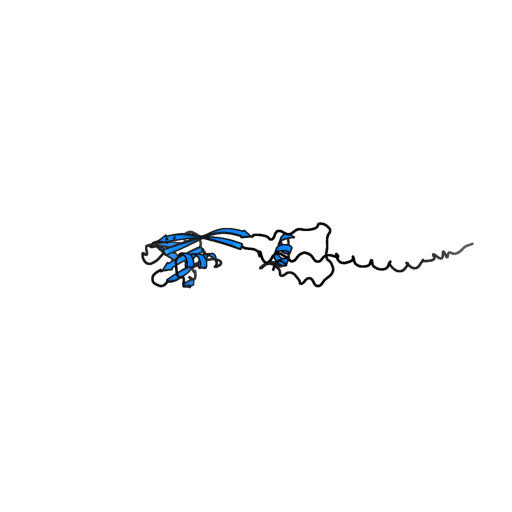 A 1 103 ? -4.087 -8.264 -1.071 1.00 87.19 103 PRO A C 1
ATOM 782 O O . PRO A 1 103 ? -5.200 -8.065 -0.591 1.00 87.19 103 PRO A O 1
ATOM 785 N N . HIS A 1 104 ? -3.844 -8.117 -2.365 1.00 87.56 104 HIS A N 1
ATOM 786 C CA . HIS A 1 104 ? -4.852 -7.740 -3.334 1.00 87.56 104 HIS A CA 1
ATOM 787 C C . HIS A 1 104 ? -5.963 -8.792 -3.359 1.00 87.56 104 HIS A C 1
ATOM 789 O O . HIS A 1 104 ? -5.754 -9.939 -3.767 1.00 87.56 104 HIS A O 1
ATOM 795 N N . VAL A 1 105 ? -7.159 -8.369 -2.972 1.00 86.75 105 VAL A N 1
ATOM 796 C CA . VAL A 1 105 ? -8.376 -9.180 -2.957 1.00 86.75 105 VAL A CA 1
ATOM 797 C C . VAL A 1 105 ? -9.418 -8.600 -3.909 1.00 86.75 105 VAL A C 1
ATOM 799 O O . VAL A 1 105 ? -9.310 -7.466 -4.371 1.00 86.75 105 VAL A O 1
ATOM 802 N N . SER A 1 106 ? -10.444 -9.390 -4.224 1.00 84.88 106 SER A N 1
ATOM 803 C CA . SER A 1 106 ? -11.536 -8.925 -5.086 1.00 84.88 106 SER A CA 1
ATOM 804 C C . SER A 1 106 ? -12.319 -7.790 -4.422 1.00 84.88 106 SER A C 1
ATOM 806 O O . SER A 1 106 ? -12.508 -7.787 -3.202 1.00 84.88 106 SER A O 1
ATOM 808 N N . GLU A 1 107 ? -12.832 -6.862 -5.228 1.00 78.88 107 GLU A N 1
ATOM 809 C CA . GLU A 1 107 ? -13.650 -5.747 -4.748 1.00 78.88 107 GLU A CA 1
ATOM 810 C C . GLU A 1 107 ? -14.836 -6.254 -3.903 1.00 78.88 107 GLU A C 1
ATOM 812 O O . GLU A 1 107 ? -15.513 -7.220 -4.258 1.00 78.88 107 GLU A O 1
ATOM 817 N N . GLY A 1 108 ? -15.053 -5.644 -2.735 1.00 82.62 1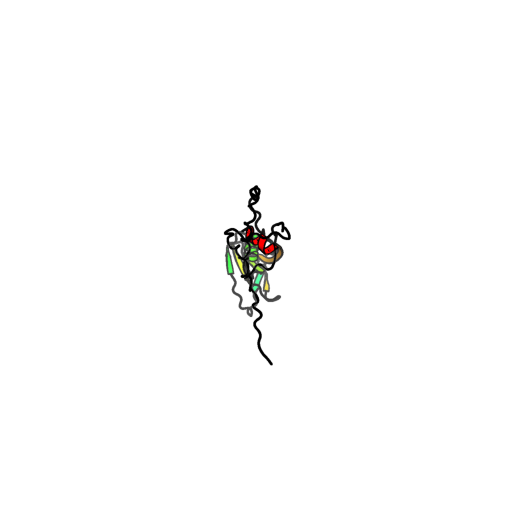08 GLY A N 1
ATOM 818 C CA . GLY A 1 108 ? -16.072 -6.078 -1.771 1.00 82.62 108 GLY A CA 1
ATOM 819 C C . GLY A 1 108 ? -15.652 -7.216 -0.832 1.00 82.62 108 GLY A C 1
ATOM 820 O O . GLY A 1 108 ? -16.480 -7.674 -0.041 1.00 82.62 108 GLY A O 1
ATOM 821 N N . SER A 1 109 ? -14.397 -7.671 -0.886 1.00 89.25 109 SER A N 1
ATOM 822 C CA . SER A 1 109 ? -13.823 -8.623 0.084 1.00 89.25 109 SER A CA 1
ATOM 823 C C . SER A 1 109 ? -13.321 -7.954 1.363 1.00 89.25 109 SER A C 1
ATOM 825 O O . SER A 1 109 ? -13.211 -8.617 2.393 1.00 89.25 109 SER A O 1
ATOM 827 N N . ILE A 1 110 ? -13.031 -6.650 1.297 1.00 90.88 110 ILE A N 1
ATOM 828 C CA . ILE A 1 110 ? -12.615 -5.848 2.447 1.00 90.88 110 ILE A CA 1
ATOM 829 C C . ILE A 1 110 ? -13.847 -5.332 3.187 1.00 90.88 110 ILE A C 1
ATOM 831 O O . ILE A 1 110 ? -14.731 -4.695 2.610 1.00 90.88 110 ILE A O 1
ATOM 835 N N . VAL A 1 111 ? -13.875 -5.601 4.484 1.00 92.94 111 VAL A N 1
ATOM 836 C CA . VAL A 1 111 ? -14.833 -5.092 5.454 1.00 92.94 111 VAL A CA 1
ATOM 837 C C . VAL A 1 111 ? -14.164 -3.952 6.209 1.00 92.94 111 VAL A C 1
ATOM 839 O O . VAL A 1 111 ? -13.097 -4.128 6.794 1.00 92.94 111 VAL A O 1
ATOM 842 N N . LYS A 1 112 ? -14.798 -2.778 6.186 1.00 93.69 112 LYS A N 1
ATOM 843 C CA . LYS A 1 112 ? -14.346 -1.605 6.936 1.00 93.69 112 LYS A CA 1
ATOM 844 C C . LYS A 1 112 ? -15.038 -1.591 8.292 1.00 93.69 112 LYS A C 1
ATOM 846 O O . LYS A 1 112 ? -16.262 -1.469 8.350 1.00 93.69 112 LYS A O 1
ATOM 851 N N . ASN A 1 113 ? -14.260 -1.705 9.356 1.00 93.94 113 ASN A N 1
ATOM 852 C CA . ASN A 1 113 ? -14.731 -1.646 10.733 1.00 93.94 113 ASN A CA 1
ATOM 853 C C . ASN A 1 113 ? -14.254 -0.344 11.380 1.00 93.94 113 ASN A C 1
ATOM 855 O O . ASN A 1 113 ? -13.175 0.145 11.062 1.00 93.94 113 ASN A O 1
ATOM 859 N N . SER A 1 114 ? -15.039 0.217 12.298 1.00 95.94 114 SER A N 1
ATOM 860 C CA . SER A 1 114 ? -14.571 1.354 13.096 1.00 95.94 114 SER A CA 1
ATOM 861 C C . SER A 1 114 ? -13.650 0.851 14.205 1.00 95.94 114 SER A C 1
ATOM 863 O O . SER A 1 114 ? -14.021 -0.050 14.959 1.00 95.94 114 SER A O 1
ATOM 865 N N . ASN A 1 115 ? -12.455 1.426 14.289 1.00 94.31 115 ASN A N 1
ATOM 866 C CA . ASN A 1 115 ? -11.468 1.133 15.315 1.00 94.31 115 ASN A CA 1
ATOM 867 C C . ASN A 1 115 ? -10.593 2.376 15.570 1.00 94.31 115 ASN A C 1
ATOM 869 O O . ASN A 1 115 ? -9.719 2.672 14.758 1.00 94.31 115 ASN A O 1
ATOM 873 N N . PRO A 1 116 ? -10.763 3.086 16.701 1.00 93.44 116 PRO A N 1
ATOM 874 C CA . PRO A 1 116 ? -10.031 4.324 16.982 1.00 93.44 116 PRO A CA 1
ATOM 875 C C . PRO A 1 116 ? -8.525 4.120 17.201 1.00 93.44 116 PRO A C 1
ATOM 877 O O . PRO A 1 116 ? -7.774 5.088 17.269 1.00 93.44 116 PRO A O 1
ATOM 880 N N . SER A 1 117 ? -8.069 2.875 17.341 1.00 94.88 117 SER A N 1
ATOM 881 C CA . SER A 1 117 ? -6.657 2.546 17.537 1.00 94.88 117 SER A CA 1
ATOM 882 C C . SER A 1 117 ? -5.900 2.323 16.230 1.00 94.88 117 SER A C 1
ATOM 884 O O . SER A 1 117 ? -4.680 2.188 16.270 1.00 94.88 117 SER A O 1
ATOM 886 N N . THR A 1 118 ? -6.582 2.299 15.083 1.00 96.19 118 THR A N 1
ATOM 887 C CA . THR A 1 118 ? -5.962 1.982 13.794 1.00 96.19 118 THR A CA 1
ATOM 888 C C . THR A 1 118 ? -6.277 3.015 12.720 1.00 96.19 118 THR A C 1
ATOM 890 O O . THR A 1 118 ? -7.289 3.715 12.748 1.00 96.19 118 THR A O 1
ATOM 893 N N . ILE A 1 119 ? -5.380 3.094 11.745 1.00 96.88 119 ILE A N 1
ATOM 894 C CA . ILE A 1 119 ? -5.526 3.876 10.524 1.00 96.88 119 ILE A CA 1
ATOM 895 C C . ILE A 1 119 ? -5.430 2.890 9.368 1.00 96.88 119 ILE A C 1
ATOM 897 O O . ILE A 1 119 ? -4.375 2.296 9.138 1.00 96.88 119 ILE A O 1
ATOM 901 N N . ALA A 1 120 ? -6.520 2.709 8.637 1.00 96.62 120 ALA A N 1
ATOM 902 C CA . ALA A 1 120 ? -6.509 1.906 7.426 1.00 96.62 120 ALA A CA 1
ATOM 903 C C . ALA A 1 120 ? -6.092 2.762 6.228 1.00 96.62 120 ALA A C 1
ATOM 905 O O . ALA A 1 120 ? -6.272 3.982 6.221 1.00 96.62 120 ALA A O 1
ATOM 906 N N . GLY A 1 121 ? -5.565 2.136 5.184 1.00 95.06 121 GLY A N 1
ATOM 907 C CA . GLY A 1 121 ? -5.281 2.841 3.949 1.00 95.06 121 GLY A CA 1
ATOM 908 C C . GLY A 1 121 ? -5.309 1.957 2.720 1.00 95.06 121 GLY A C 1
ATOM 909 O O . GLY A 1 121 ? -5.105 0.748 2.794 1.00 95.06 121 GLY A O 1
ATOM 910 N N . SER A 1 122 ? -5.562 2.598 1.584 1.00 93.50 122 SER A N 1
ATOM 911 C CA . SER A 1 122 ? -5.565 1.969 0.267 1.00 93.50 122 SER A CA 1
ATOM 912 C C . SER A 1 122 ? -4.518 2.636 -0.614 1.00 93.50 122 SER A C 1
ATOM 914 O O . SER A 1 122 ? -4.485 3.861 -0.757 1.00 93.50 122 SER A O 1
ATOM 916 N N . VAL A 1 123 ? -3.657 1.824 -1.215 1.00 91.00 123 VAL A N 1
ATOM 917 C CA . VAL A 1 123 ? -2.597 2.257 -2.118 1.00 91.00 123 VAL A CA 1
ATOM 918 C C . VAL A 1 123 ? -3.157 2.481 -3.516 1.00 91.00 123 VAL A C 1
ATOM 920 O O . VAL A 1 123 ? -3.822 1.626 -4.101 1.00 91.00 123 VAL A O 1
ATOM 923 N N . ARG A 1 124 ? -2.813 3.623 -4.101 1.00 83.81 124 ARG A N 1
ATOM 924 C CA . ARG A 1 124 ? -3.069 3.968 -5.495 1.00 83.81 124 ARG A CA 1
ATOM 925 C C . ARG A 1 124 ? -1.736 4.259 -6.172 1.00 83.81 124 ARG A C 1
ATOM 927 O O . ARG A 1 124 ? -1.066 5.247 -5.889 1.00 83.81 124 ARG A O 1
ATOM 934 N N . ILE A 1 125 ? -1.347 3.385 -7.096 1.00 72.31 125 ILE A N 1
ATOM 935 C CA . ILE A 1 125 ? -0.161 3.602 -7.928 1.00 72.31 125 ILE A CA 1
ATOM 936 C C . ILE A 1 125 ? -0.593 4.462 -9.113 1.00 72.31 125 ILE A C 1
ATOM 938 O O . ILE A 1 125 ? -1.156 3.965 -10.090 1.00 72.31 125 ILE A O 1
ATOM 942 N N . THR A 1 126 ? -0.378 5.772 -9.009 1.00 61.03 126 THR A N 1
ATOM 943 C CA . THR A 1 126 ? -0.931 6.736 -9.967 1.00 61.03 126 THR A CA 1
ATOM 944 C C . THR A 1 126 ? -0.139 6.757 -11.278 1.00 61.03 126 THR A C 1
ATOM 946 O O . THR A 1 126 ? -0.728 6.965 -12.341 1.00 61.03 126 THR A O 1
ATOM 949 N N . ARG A 1 127 ? 1.185 6.515 -11.248 1.00 54.78 127 ARG A N 1
ATOM 950 C CA . ARG A 1 127 ? 2.043 6.431 -12.448 1.00 54.78 127 ARG A CA 1
ATOM 951 C C . ARG A 1 127 ? 3.280 5.551 -12.229 1.00 54.78 127 ARG A C 1
ATOM 953 O O . ARG A 1 127 ? 4.058 5.807 -11.319 1.00 54.78 127 ARG A O 1
ATOM 960 N N . LEU A 1 128 ? 3.508 4.598 -13.139 1.00 54.12 128 LEU A N 1
ATOM 961 C CA . LEU A 1 128 ? 4.849 4.098 -13.464 1.00 54.12 128 LEU A CA 1
ATOM 962 C C . LEU A 1 128 ? 5.398 4.963 -14.602 1.00 54.12 128 LEU A C 1
ATOM 964 O O . LEU A 1 128 ? 5.065 4.735 -15.767 1.00 54.12 128 LEU A O 1
ATOM 968 N N . VAL A 1 129 ? 6.215 5.969 -14.294 1.00 50.28 129 VAL A N 1
ATOM 969 C CA . VAL A 1 129 ? 6.957 6.674 -15.346 1.00 50.28 129 VAL A CA 1
ATOM 970 C C . VAL A 1 129 ? 8.259 5.920 -15.586 1.00 50.28 129 VAL A C 1
ATOM 972 O O . VAL A 1 129 ? 9.205 6.021 -14.808 1.00 50.28 129 VAL A O 1
ATOM 975 N N . VAL A 1 130 ? 8.303 5.137 -16.664 1.00 53.28 130 VAL A N 1
ATOM 976 C CA . VAL A 1 130 ? 9.553 4.549 -17.157 1.00 53.28 130 VAL A CA 1
ATOM 977 C C . VAL A 1 130 ? 10.284 5.633 -17.939 1.00 53.28 130 VAL A C 1
ATOM 979 O O . VAL A 1 130 ? 9.984 5.894 -19.103 1.00 53.28 130 VAL A O 1
ATOM 982 N N . ASN A 1 131 ? 11.224 6.308 -17.283 1.00 56.50 131 ASN A N 1
ATOM 983 C CA . ASN A 1 131 ? 12.118 7.233 -17.966 1.00 56.50 131 ASN A CA 1
ATOM 984 C C . ASN A 1 131 ? 13.163 6.422 -18.741 1.00 56.50 131 ASN A C 1
ATOM 986 O O . ASN A 1 131 ? 14.070 5.838 -18.148 1.00 56.50 131 ASN A O 1
ATOM 990 N N . HIS A 1 132 ? 13.001 6.359 -20.059 1.00 60.03 132 HIS A N 1
ATOM 991 C CA . HIS A 1 132 ? 13.966 5.755 -20.973 1.00 60.03 132 HIS A CA 1
ATOM 992 C C . HIS A 1 132 ? 15.180 6.672 -21.175 1.00 60.03 132 HIS A C 1
ATOM 994 O O . HIS A 1 132 ? 15.039 7.898 -21.196 1.00 60.03 132 HIS A O 1
ATOM 1000 N N . VAL A 1 133 ? 16.368 6.090 -21.365 1.00 60.38 133 VAL A N 1
ATOM 1001 C CA . VAL A 1 133 ? 17.582 6.873 -21.640 1.00 60.38 133 VAL A CA 1
ATOM 1002 C C . VAL A 1 133 ? 17.499 7.444 -23.062 1.00 60.38 133 VAL A C 1
ATOM 1004 O O . VAL A 1 133 ? 17.270 6.678 -24.005 1.00 60.38 133 VAL A O 1
ATOM 1007 N N . PRO A 1 134 ? 17.689 8.762 -23.272 1.00 63.31 134 PRO A N 1
ATOM 1008 C CA . PRO A 1 134 ? 17.781 9.312 -24.615 1.00 63.31 134 PRO A CA 1
ATOM 1009 C C . PRO A 1 134 ? 19.063 8.796 -25.270 1.00 63.31 134 PRO A C 1
ATOM 1011 O O . PRO A 1 134 ? 20.169 9.109 -24.834 1.00 63.31 134 PRO A O 1
ATOM 1014 N N . CYS A 1 135 ? 18.921 8.004 -26.326 1.00 68.25 135 CYS A N 1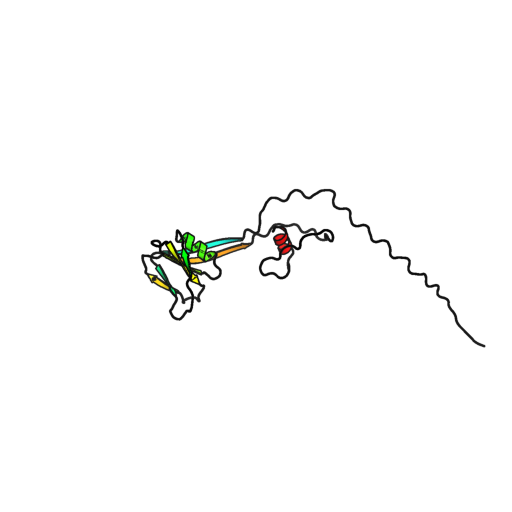
ATOM 1015 C CA . CYS A 1 135 ? 20.048 7.486 -27.082 1.00 68.25 135 CYS A CA 1
ATOM 1016 C C . CYS A 1 135 ? 19.872 7.741 -28.578 1.00 68.25 135 CYS A C 1
ATOM 1018 O O . CYS A 1 135 ? 18.763 7.732 -29.115 1.00 68.25 135 CYS A O 1
ATOM 1020 N N . HIS A 1 136 ? 20.992 8.005 -29.249 1.00 74.38 136 HIS A N 1
ATOM 1021 C CA . HIS A 1 136 ? 21.027 8.232 -30.685 1.00 74.38 136 HIS A CA 1
ATOM 1022 C C . HIS A 1 136 ? 21.347 6.928 -31.412 1.00 74.38 136 HIS A C 1
ATOM 1024 O O . HIS A 1 136 ? 22.275 6.214 -31.034 1.00 74.38 136 HIS A O 1
ATOM 1030 N N . PHE A 1 137 ? 20.599 6.638 -32.476 1.00 68.12 137 PHE A N 1
ATOM 1031 C CA . PHE A 1 137 ? 20.872 5.503 -33.348 1.00 68.12 137 PHE A CA 1
ATOM 1032 C C . PHE A 1 137 ? 21.293 6.004 -34.719 1.00 68.12 137 PHE A C 1
ATOM 1034 O O . PHE A 1 137 ? 20.470 6.511 -35.482 1.00 68.12 137 PHE A O 1
ATOM 1041 N N . ASP A 1 138 ? 22.551 5.778 -35.065 1.00 68.50 138 ASP A N 1
ATOM 1042 C CA . ASP A 1 138 ? 23.041 6.030 -36.411 1.00 68.50 138 ASP A CA 1
ATOM 1043 C C . ASP A 1 138 ? 22.587 4.909 -37.353 1.00 68.50 138 ASP A C 1
ATOM 1045 O O . ASP A 1 138 ? 23.054 3.765 -37.290 1.00 68.50 138 ASP A O 1
ATOM 1049 N N . VAL A 1 139 ? 21.635 5.232 -38.231 1.00 58.25 139 VAL A N 1
ATOM 1050 C CA . VAL A 1 139 ? 21.117 4.305 -39.245 1.00 58.25 139 VAL A CA 1
ATOM 1051 C C . VAL A 1 139 ? 22.240 3.960 -40.227 1.00 58.25 139 VAL A C 1
ATOM 1053 O O . VAL A 1 139 ? 22.835 4.844 -40.832 1.00 58.25 139 VAL A O 1
ATOM 1056 N N . GLY A 1 140 ? 22.528 2.666 -40.394 1.00 55.88 140 GLY A N 1
ATOM 1057 C CA . GLY A 1 140 ? 23.609 2.186 -41.267 1.00 55.88 140 GLY A CA 1
ATOM 1058 C C . GLY A 1 140 ? 24.966 2.014 -40.575 1.00 55.88 140 GLY A C 1
ATOM 1059 O O . GLY A 1 140 ? 25.928 1.624 -41.231 1.00 55.88 140 GLY A O 1
ATOM 1060 N N . SER A 1 141 ? 25.050 2.253 -39.264 1.00 57.81 141 SER A N 1
ATOM 1061 C CA . SER A 1 141 ? 26.223 1.908 -38.457 1.00 57.81 141 SER A CA 1
ATOM 1062 C C . SER A 1 141 ? 26.061 0.523 -37.814 1.00 57.81 141 SER A C 1
ATOM 1064 O O . SER A 1 141 ? 24.973 0.142 -37.381 1.00 57.81 141 SER A O 1
ATOM 1066 N N . GLY A 1 142 ? 27.140 -0.260 -37.779 1.00 54.06 142 GLY A N 1
ATOM 1067 C CA . GLY A 1 142 ? 27.166 -1.578 -37.151 1.00 54.06 142 GLY A CA 1
ATOM 1068 C C . GLY A 1 142 ? 28.569 -1.902 -36.655 1.00 54.06 142 GLY A C 1
ATOM 1069 O O . GLY A 1 142 ? 29.501 -2.027 -37.447 1.00 54.06 142 GLY A O 1
ATOM 1070 N N . TYR A 1 143 ? 28.731 -2.034 -35.342 1.00 57.78 143 TYR A N 1
ATOM 1071 C CA . TYR A 1 143 ? 29.993 -2.445 -34.734 1.00 57.78 143 TYR A CA 1
ATOM 1072 C C . TYR A 1 143 ? 30.030 -3.973 -34.665 1.00 57.78 143 TYR A C 1
ATOM 1074 O O . TYR A 1 143 ? 29.292 -4.580 -33.900 1.00 57.78 143 TYR A O 1
ATOM 1082 N N . SER A 1 144 ? 30.881 -4.601 -35.480 1.00 52.88 144 SER A N 1
ATOM 1083 C CA . SER A 1 144 ? 31.080 -6.065 -35.498 1.00 52.88 144 SER A CA 1
ATOM 1084 C C . SER A 1 144 ? 32.462 -6.466 -34.966 1.00 52.88 144 SER A C 1
ATOM 1086 O O . SER A 1 144 ? 33.024 -7.474 -35.384 1.00 52.88 144 SER A O 1
ATOM 1088 N N . GLY A 1 145 ? 33.061 -5.647 -34.095 1.00 47.12 145 GLY A N 1
ATOM 1089 C CA . GLY A 1 145 ? 34.425 -5.860 -33.615 1.00 47.12 145 GLY A CA 1
ATOM 1090 C C . GLY A 1 145 ? 34.655 -5.286 -32.223 1.00 47.12 145 GLY A C 1
ATOM 1091 O O . GLY A 1 145 ? 34.429 -4.100 -31.996 1.00 47.12 145 GLY A O 1
ATOM 1092 N N . GLY A 1 146 ? 35.125 -6.145 -31.317 1.00 50.44 146 GLY A N 1
ATOM 1093 C CA . GLY A 1 146 ? 35.399 -5.849 -29.910 1.00 50.44 146 GLY A CA 1
ATOM 1094 C C . GLY A 1 146 ? 34.643 -6.788 -28.970 1.00 50.44 146 GLY A C 1
ATOM 1095 O O . GLY A 1 146 ? 33.550 -7.253 -29.290 1.00 50.44 146 GLY A O 1
ATOM 1096 N N . THR A 1 147 ? 35.217 -7.064 -27.798 1.00 48.50 147 THR A N 1
ATOM 1097 C CA . THR A 1 147 ? 34.549 -7.793 -26.709 1.00 48.50 147 THR A CA 1
ATOM 1098 C C . THR A 1 147 ? 33.575 -6.848 -26.005 1.00 48.50 147 THR A C 1
ATOM 1100 O O . THR A 1 147 ? 33.770 -6.478 -24.850 1.00 48.50 147 THR A O 1
ATOM 1103 N N . LEU A 1 148 ? 32.545 -6.387 -26.717 1.00 54.69 148 LEU A N 1
ATOM 1104 C CA . LEU A 1 148 ? 31.389 -5.805 -26.049 1.00 54.69 148 LEU A CA 1
ATOM 1105 C C . LEU A 1 148 ? 30.810 -6.923 -25.180 1.00 54.69 148 LEU A C 1
ATOM 1107 O O . LEU A 1 148 ? 30.452 -7.986 -25.690 1.00 54.69 148 LEU A O 1
ATOM 1111 N N . GLY A 1 149 ? 30.800 -6.728 -23.861 1.00 54.84 149 GLY A N 1
ATOM 1112 C CA . GLY A 1 149 ? 30.104 -7.647 -22.967 1.00 54.84 149 GLY A CA 1
ATOM 1113 C C . GLY A 1 149 ? 28.658 -7.803 -23.438 1.00 54.84 149 GLY A C 1
ATOM 1114 O O . GLY A 1 149 ? 28.071 -6.858 -23.969 1.00 54.84 149 GLY A O 1
ATOM 1115 N N . MET A 1 150 ? 28.076 -8.994 -23.287 1.00 57.88 150 MET A N 1
ATOM 1116 C CA . MET A 1 150 ? 26.649 -9.142 -23.559 1.00 57.88 150 MET A CA 1
ATOM 1117 C C . MET A 1 150 ? 25.887 -8.253 -22.580 1.00 57.88 150 MET A C 1
ATOM 1119 O O . MET A 1 150 ? 25.963 -8.457 -21.368 1.00 57.88 150 MET A O 1
ATOM 1123 N N . ALA A 1 151 ? 25.185 -7.254 -23.111 1.00 57.28 151 ALA A N 1
ATOM 1124 C CA . ALA A 1 151 ? 24.347 -6.385 -22.308 1.00 57.28 151 ALA A CA 1
ATOM 1125 C C . ALA A 1 151 ? 23.319 -7.240 -21.552 1.00 57.28 151 ALA A C 1
ATOM 1127 O O . ALA A 1 151 ? 22.695 -8.149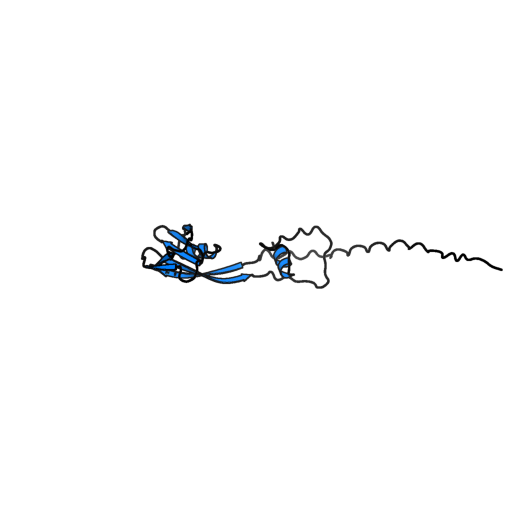 -22.112 1.00 57.28 151 ALA A O 1
ATOM 1128 N N . LYS A 1 152 ? 23.188 -6.989 -20.248 1.00 59.12 152 LYS A N 1
ATOM 1129 C CA . LYS A 1 152 ? 22.322 -7.785 -19.382 1.00 59.12 152 LYS A CA 1
ATOM 1130 C C . LYS A 1 152 ? 20.869 -7.534 -19.778 1.00 59.12 152 LYS A C 1
ATOM 1132 O O . LYS A 1 152 ? 20.417 -6.392 -19.801 1.00 59.12 152 LYS A O 1
ATOM 1137 N N . LEU A 1 153 ? 20.141 -8.604 -20.091 1.00 55.47 153 LEU A N 1
ATOM 1138 C CA . LEU A 1 153 ? 18.724 -8.512 -20.439 1.00 55.47 153 LEU A CA 1
ATOM 1139 C C . LEU A 1 153 ? 17.931 -7.854 -19.302 1.00 55.47 153 LEU A C 1
ATOM 1141 O O . LEU A 1 153 ? 18.207 -8.077 -18.117 1.00 55.47 153 LEU A O 1
ATOM 1145 N N . LEU A 1 154 ? 16.931 -7.052 -19.674 1.00 56.53 154 LEU A N 1
ATOM 1146 C CA . LEU A 1 154 ? 15.996 -6.473 -18.713 1.00 56.53 154 LEU A CA 1
ATOM 1147 C C . LEU A 1 154 ? 15.258 -7.597 -17.952 1.00 56.53 154 LEU A C 1
ATOM 1149 O O . LEU A 1 154 ? 14.998 -8.657 -18.534 1.00 56.53 154 LEU A O 1
ATOM 1153 N N . PRO A 1 155 ? 14.907 -7.394 -16.666 1.00 52.97 155 PRO A N 1
ATOM 1154 C CA . PRO A 1 155 ? 14.209 -8.399 -15.867 1.00 52.97 155 PRO A CA 1
ATOM 1155 C C . PRO A 1 155 ? 12.963 -8.941 -16.586 1.00 52.97 155 PRO A C 1
ATOM 1157 O O . PRO A 1 155 ? 12.126 -8.171 -17.051 1.00 52.97 155 PRO A O 1
ATOM 1160 N N . GLY A 1 156 ? 12.856 -10.268 -16.706 1.00 56.09 156 GLY A N 1
ATOM 1161 C CA . GLY A 1 156 ? 11.727 -10.941 -17.364 1.00 56.09 156 GLY A CA 1
ATOM 1162 C C . GLY A 1 156 ? 11.780 -11.006 -18.899 1.00 56.09 156 GLY A C 1
ATOM 1163 O O . GLY A 1 156 ? 10.837 -11.504 -19.511 1.00 56.09 156 GLY A O 1
ATOM 1164 N N . LYS A 1 157 ? 12.856 -10.538 -19.548 1.00 52.94 157 LYS A N 1
ATOM 1165 C CA . LYS A 1 157 ? 13.009 -10.576 -21.014 1.00 52.94 157 LYS A CA 1
ATOM 1166 C C . LYS A 1 157 ? 14.027 -11.637 -21.443 1.00 52.94 157 LYS A C 1
ATOM 1168 O O . LYS A 1 157 ? 15.102 -11.742 -20.866 1.00 52.94 157 LYS A O 1
ATOM 1173 N N . THR A 1 158 ? 13.707 -12.394 -22.497 1.00 58.03 158 THR A N 1
ATOM 1174 C CA . THR A 1 158 ? 14.601 -13.402 -23.114 1.00 58.03 158 THR A CA 1
ATOM 1175 C C . THR A 1 158 ? 15.372 -12.872 -24.326 1.00 58.03 158 THR A C 1
ATOM 1177 O O . THR A 1 158 ? 16.298 -13.523 -24.802 1.00 58.03 158 THR A O 1
ATOM 1180 N N . LYS A 1 159 ? 14.998 -11.691 -24.832 1.00 63.09 159 LYS A N 1
ATOM 1181 C CA . LYS A 1 159 ? 15.658 -10.984 -25.936 1.00 63.09 159 LYS A CA 1
ATOM 1182 C C . LYS A 1 159 ? 15.385 -9.484 -25.854 1.00 63.09 159 LYS A C 1
ATOM 1184 O O . LYS A 1 159 ? 14.359 -9.083 -25.306 1.00 63.09 159 LYS A O 1
ATOM 1189 N N . MET A 1 160 ? 16.264 -8.686 -26.454 1.00 66.50 160 MET A N 1
ATOM 1190 C CA . MET A 1 160 ? 16.000 -7.274 -26.737 1.00 66.50 160 MET A CA 1
ATOM 1191 C C . MET A 1 160 ? 15.123 -7.189 -27.988 1.00 66.50 160 MET A C 1
ATOM 1193 O O . MET A 1 160 ? 15.516 -7.634 -29.065 1.00 66.50 160 MET A O 1
ATOM 1197 N N . ALA A 1 161 ? 13.904 -6.692 -27.833 1.00 64.94 161 ALA A N 1
ATOM 1198 C CA . ALA A 1 161 ? 12.911 -6.554 -28.890 1.00 64.94 161 ALA A CA 1
ATOM 1199 C C . ALA A 1 161 ? 12.954 -5.172 -29.552 1.00 64.94 161 ALA A C 1
ATOM 1201 O O . ALA A 1 161 ? 12.523 -5.033 -30.697 1.00 64.94 161 ALA A O 1
ATOM 1202 N N . THR A 1 162 ? 13.465 -4.154 -28.855 1.00 67.50 162 THR A N 1
ATOM 1203 C CA . THR A 1 162 ? 13.523 -2.786 -29.378 1.00 67.50 162 THR A CA 1
ATOM 1204 C C . THR A 1 162 ? 14.915 -2.183 -29.265 1.00 67.50 162 THR A C 1
ATOM 1206 O O . THR A 1 162 ? 15.727 -2.558 -28.422 1.00 67.50 162 THR A O 1
ATOM 1209 N N . LYS A 1 163 ? 15.175 -1.197 -30.126 1.00 68.19 163 LYS A N 1
ATOM 1210 C CA . LYS A 1 163 ? 16.391 -0.386 -30.068 1.00 68.19 163 LYS A CA 1
ATOM 1211 C C . LYS A 1 163 ? 16.518 0.325 -28.711 1.00 68.19 163 LYS A C 1
ATOM 1213 O O . LYS A 1 163 ? 17.604 0.346 -28.147 1.00 68.19 163 LYS A O 1
ATOM 1218 N N . GLN A 1 164 ? 15.407 0.810 -28.152 1.00 68.88 164 GLN A N 1
ATOM 1219 C CA . GLN A 1 164 ? 15.376 1.453 -26.835 1.00 68.88 164 GLN A CA 1
ATOM 1220 C C . GLN A 1 164 ? 15.795 0.499 -25.707 1.00 68.88 164 GLN A C 1
ATOM 1222 O O . GLN A 1 164 ? 16.601 0.876 -24.867 1.00 68.88 164 GLN A O 1
ATOM 1227 N N . GLU A 1 165 ? 15.342 -0.760 -25.738 1.00 68.62 165 GLU A N 1
ATOM 1228 C CA . GLU A 1 165 ? 15.761 -1.777 -24.761 1.00 68.62 165 GLU A CA 1
ATOM 1229 C C . GLU A 1 165 ? 17.279 -2.047 -24.817 1.00 68.62 165 GLU A C 1
ATOM 1231 O O . GLU A 1 165 ? 17.878 -2.387 -23.800 1.00 68.62 165 GLU A O 1
ATOM 1236 N N . CYS A 1 166 ? 17.917 -1.868 -25.982 1.00 70.94 166 CYS A N 1
ATOM 1237 C CA . CYS A 1 166 ? 19.374 -1.946 -26.109 1.00 70.94 166 CYS A CA 1
ATOM 1238 C C . CYS A 1 166 ? 20.070 -0.774 -25.404 1.00 70.94 166 CYS A C 1
ATOM 1240 O O . CYS A 1 166 ? 21.077 -0.982 -24.735 1.00 70.94 166 CYS A O 1
ATOM 1242 N N . CYS A 1 167 ? 19.532 0.441 -25.514 1.00 73.69 167 CYS A N 1
ATOM 1243 C CA . CYS A 1 167 ? 20.075 1.601 -24.803 1.00 73.69 167 CYS A CA 1
ATOM 1244 C C . CYS A 1 167 ? 19.914 1.475 -23.296 1.00 73.69 167 CYS A C 1
ATOM 1246 O O . CYS A 1 167 ? 20.867 1.679 -22.551 1.00 73.69 167 CYS A O 1
ATOM 1248 N N . ASP A 1 168 ? 18.727 1.058 -22.872 1.00 68.75 168 ASP A N 1
ATOM 1249 C CA . ASP A 1 168 ? 18.390 0.833 -21.472 1.00 68.75 168 ASP A CA 1
ATOM 1250 C C . ASP A 1 168 ? 19.267 -0.267 -20.834 1.00 68.75 168 ASP A C 1
ATOM 1252 O O . ASP A 1 168 ? 19.476 -0.276 -19.621 1.00 68.75 168 ASP A O 1
ATOM 1256 N N . ALA A 1 169 ? 19.787 -1.204 -21.635 1.00 67.69 169 ALA A N 1
ATOM 1257 C CA . ALA A 1 169 ? 20.698 -2.253 -21.184 1.00 67.69 169 ALA A CA 1
ATOM 1258 C C . ALA A 1 169 ? 22.183 -1.853 -21.222 1.00 67.69 169 ALA A C 1
ATOM 1260 O O . ALA A 1 169 ? 22.965 -2.419 -20.464 1.00 67.69 169 ALA A O 1
ATOM 1261 N N . CYS A 1 170 ? 22.578 -0.911 -22.085 1.00 66.12 170 CYS A N 1
ATOM 1262 C CA . CYS A 1 170 ? 23.945 -0.381 -22.140 1.00 66.12 170 CYS A CA 1
ATOM 1263 C C . CYS A 1 170 ? 24.265 0.601 -21.005 1.00 66.12 170 CYS A C 1
ATOM 1265 O O . CYS A 1 170 ? 25.435 0.799 -20.699 1.00 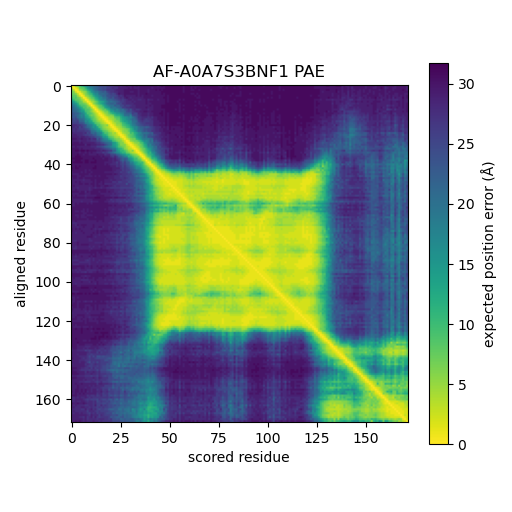66.12 170 CYS A O 1
ATOM 1267 N N . ASP A 1 171 ? 23.248 1.221 -20.411 1.00 63.03 171 ASP A N 1
ATOM 1268 C CA . ASP A 1 171 ? 23.400 2.141 -19.277 1.00 63.03 171 ASP A CA 1
ATOM 1269 C C . ASP A 1 171 ? 23.589 1.423 -17.918 1.00 63.03 171 ASP A C 1
ATOM 1271 O O . ASP A 1 171 ? 24.013 2.040 -16.944 1.00 63.03 171 ASP A O 1
ATOM 1275 N N . ARG A 1 172 ? 23.302 0.115 -17.846 1.00 55.31 172 ARG A N 1
ATOM 1276 C CA . ARG A 1 172 ? 23.445 -0.716 -16.634 1.00 55.31 172 ARG A CA 1
ATOM 1277 C C . ARG A 1 172 ? 24.839 -1.311 -16.479 1.00 55.31 172 ARG A C 1
ATOM 1279 O O . ARG A 1 172 ? 25.271 -1.417 -15.309 1.00 55.31 172 ARG A O 1
#

InterPro domains:
  IPR003609 PAN/Apple domain [PF00024] (67-108)
  IPR003609 PAN/Apple domain [PS50948] (48-123)

Solvent-accessible surface area (backbone atoms only — not comparable to full-atom values): 11229 Å² total; per-residue (Å²): 132,88,84,84,90,82,87,81,78,81,77,75,74,79,72,76,77,78,77,77,78,78,77,81,77,77,77,94,63,80,77,77,84,75,82,82,81,77,64,71,52,66,53,65,48,68,44,66,53,76,38,74,36,18,37,69,43,71,43,92,88,59,96,71,75,72,44,83,44,80,25,99,40,64,69,50,34,46,52,55,31,59,72,37,89,59,35,37,36,35,32,26,28,77,89,79,25,39,21,39,35,32,56,67,68,65,92,85,38,67,44,83,41,85,32,83,69,24,35,16,34,39,53,41,77,80,41,82,44,77,48,74,64,93,73,88,79,66,86,91,68,80,88,91,76,76,91,72,71,82,63,61,67,59,91,96,49,95,67,79,88,46,73,65,52,50,49,58,25,70,73,108

Sequence (172 aa):
SKDGERHFAVLLDPGPPPPPHPPPRPPRNPPPPLPAALGIKSDTHIDCEFFEETDFSLKAEVDAEYADMQADSEKHCCSICGTRAGCTDFVYEPASHTCVLIPHVSEGSIVKNSNPSTIAGSVRITRLVVNHVPCHFDVGSGYSGGTLGMAKLLPGKTKMATKQECCDACDR

Foldseek 3Di:
DDDDDDDDDPPPDPDPPDDPDDDPDPDPDDPDDDDPDDAFPQPFDKDKDKDAQKDKDFDPPDPWDKDKDAAQDPVRLSVVQSVDPQFFKWKAFNVRSIIITTGNDDPPRIDIDGHNRIMMMTIDRPDRDGDFDDDDDDPPDDDPDDCPDPQDQDPPDPDDPDPSSVRSSVSD

Organism: NCBI:txid156174

Nearest PDB structures (foldseek):
  7moa-assembly1_A  TM=7.582E-01  e=1.147E-03  Homo sapiens
  6ryw-assembly1_A  TM=6.288E-01  e=3.072E-04  Colletotrichum graminicola M1.001
  6stx-assembly1_C  TM=6.821E-01  e=6.522E-04  Colletotrichum graminicola M1.001
  6ryv-assembly1_A  TM=6.107E-01  e=5.075E-04  Colletotrichum graminicola M1.001
  6ryx-assembly1_A  TM=6.076E-01  e=6.126E-04  Colletotrichum graminicola M1.001

Mean predicted aligned error: 18.79 Å

Radius of gyration: 32.75 Å; Cα contacts (8 Å, |Δi|>4): 239; chains: 1; bounding box: 58×54×112 Å

Secondary structure (DSSP, 8-state):
------------PPPPPPPPPPPPPPPSSPPPPPPS-----EEEEEEEEEETTEEEEE-TT-----EEEE-SSHHHHHHHHHHSTTEEEEEEETTTTEEEEEE---TT-EEEEE-TT-EEEEEEEEEEEE--------TT-----S-PPPPPPPTT-SS--SHHHHHHHH--

pLDDT: mean 71.61, std 19.29, range [33.75, 97.5]